Protein AF-R9KCX6-F1 (afdb_monomer_lite)

Radius of gyration: 11.63 Å; chains: 1; bounding box: 25×30×26 Å

Foldseek 3Di:
DDPDFDWDWLVVLCVVVVDDSVVVVVCVVVVNFDWDDDDPTIIGRPVRVVVCVVVPRPPDD

pLDDT: mean 89.51, std 12.23, range [41.5, 97.5]

Sequence (61 aa):
MGQEVKMVTLKEASSRTGVSYDWLRKMCINGKIAHIRAGNKYLLNWDRLVDYLNTGEPEGN

Structure (mmCIF, N/CA/C/O backbone):
data_AF-R9KCX6-F1
#
_entry.id   AF-R9KCX6-F1
#
loop_
_atom_site.group_PDB
_atom_site.id
_atom_site.type_symbol
_atom_site.label_atom_id
_atom_site.label_alt_id
_atom_site.label_comp_id
_atom_site.label_asym_id
_atom_site.label_entity_id
_atom_site.label_seq_id
_atom_site.pdbx_PDB_ins_code
_atom_site.Cartn_x
_atom_site.Cartn_y
_atom_site.Cartn_z
_atom_site.occupancy
_atom_site.B_iso_or_equiv
_atom_site.auth_seq_id
_atom_site.auth_comp_id
_atom_site.auth_asym_id
_atom_site.auth_atom_id
_atom_site.pdbx_PDB_model_num
ATOM 1 N N . MET A 1 1 ? 7.514 -15.994 17.412 1.00 45.16 1 MET A N 1
ATOM 2 C CA . MET A 1 1 ? 7.440 -16.072 15.936 1.00 45.16 1 MET A CA 1
ATOM 3 C C . MET A 1 1 ? 7.600 -14.664 15.398 1.00 45.16 1 MET A C 1
ATOM 5 O O . MET A 1 1 ? 6.743 -13.841 15.682 1.00 45.16 1 MET A O 1
ATOM 9 N N . GLY A 1 2 ? 8.717 -14.354 14.735 1.00 59.31 2 GLY A N 1
ATOM 10 C CA . GLY A 1 2 ? 8.887 -13.043 14.105 1.00 59.31 2 GLY A CA 1
ATOM 11 C C . GLY A 1 2 ? 7.883 -12.901 12.966 1.00 59.31 2 GLY A C 1
ATOM 12 O O . GLY A 1 2 ? 7.776 -13.810 12.146 1.00 59.31 2 GLY A O 1
ATOM 13 N N . GLN A 1 3 ? 7.113 -11.815 12.944 1.00 63.59 3 GLN A N 1
ATOM 14 C CA . GLN A 1 3 ? 6.264 -11.514 11.796 1.00 63.59 3 GLN A CA 1
ATOM 15 C C . GLN A 1 3 ? 7.169 -11.243 10.593 1.00 63.59 3 GLN A C 1
ATOM 17 O O . GLN A 1 3 ? 8.040 -10.374 10.634 1.00 63.59 3 GLN A O 1
ATOM 22 N N . GLU A 1 4 ? 6.995 -12.036 9.542 1.00 80.69 4 GLU A N 1
ATOM 23 C CA . GLU A 1 4 ? 7.686 -11.841 8.276 1.00 80.69 4 GLU A CA 1
ATOM 24 C C . GLU A 1 4 ? 7.162 -10.562 7.618 1.00 80.69 4 GLU A C 1
ATOM 26 O O . GLU A 1 4 ? 5.969 -10.437 7.344 1.00 80.69 4 GLU A O 1
ATOM 31 N N . VAL A 1 5 ? 8.048 -9.600 7.363 1.00 82.81 5 VAL A N 1
ATOM 32 C CA . VAL A 1 5 ? 7.670 -8.341 6.716 1.00 82.81 5 VAL A CA 1
ATOM 33 C C . VAL A 1 5 ? 7.398 -8.600 5.235 1.00 82.81 5 VAL A C 1
ATOM 35 O O . VAL A 1 5 ? 8.322 -8.866 4.465 1.00 82.81 5 VAL A O 1
ATOM 38 N N . LYS A 1 6 ? 6.134 -8.480 4.816 1.00 93.00 6 LYS A N 1
ATOM 39 C CA . LYS A 1 6 ? 5.721 -8.670 3.418 1.00 93.00 6 LYS A CA 1
ATOM 40 C C . LYS A 1 6 ? 5.569 -7.339 2.695 1.00 93.00 6 LYS A C 1
ATOM 42 O O . LYS A 1 6 ? 4.588 -6.617 2.871 1.00 93.00 6 LYS A O 1
ATOM 47 N N . MET A 1 7 ? 6.550 -7.045 1.847 1.00 94.88 7 MET A N 1
ATOM 48 C CA . MET A 1 7 ? 6.537 -5.885 0.961 1.00 94.88 7 MET A CA 1
ATOM 49 C C . MET A 1 7 ? 6.047 -6.295 -0.426 1.00 94.88 7 MET A C 1
ATOM 51 O O . MET A 1 7 ? 6.637 -7.173 -1.051 1.00 94.88 7 MET A O 1
ATOM 55 N N . VAL A 1 8 ? 4.996 -5.648 -0.926 1.00 96.31 8 VAL A N 1
ATOM 56 C CA . VAL A 1 8 ? 4.413 -5.943 -2.245 1.00 96.31 8 VAL A CA 1
ATOM 57 C C . VAL A 1 8 ? 4.441 -4.722 -3.148 1.00 96.31 8 VAL A C 1
ATOM 59 O O . VAL A 1 8 ? 4.382 -3.580 -2.698 1.00 96.31 8 VAL A O 1
ATOM 62 N N . THR A 1 9 ? 4.516 -4.942 -4.456 1.00 97.06 9 THR A N 1
ATOM 63 C CA . THR A 1 9 ? 4.420 -3.837 -5.419 1.00 97.06 9 THR A CA 1
ATOM 64 C C . THR A 1 9 ? 2.982 -3.333 -5.539 1.00 97.06 9 THR A C 1
ATOM 66 O O . THR A 1 9 ? 2.034 -4.075 -5.299 1.00 97.06 9 THR A O 1
ATOM 69 N N . LEU A 1 10 ? 2.800 -2.098 -6.016 1.00 96.81 10 LEU A N 1
ATOM 70 C CA . LEU A 1 10 ? 1.469 -1.567 -6.351 1.00 96.81 10 LEU A CA 1
ATOM 71 C C . LEU A 1 10 ? 0.684 -2.465 -7.323 1.00 96.81 10 LEU A C 1
ATOM 73 O O . LEU A 1 10 ? -0.527 -2.609 -7.183 1.00 96.81 10 LEU A O 1
ATOM 77 N N . LYS A 1 11 ? 1.366 -3.076 -8.303 1.00 96.81 11 LYS A N 1
ATOM 78 C CA . LYS A 1 11 ? 0.733 -3.975 -9.280 1.00 96.81 11 LYS A CA 1
ATOM 79 C C . LYS A 1 11 ? 0.197 -5.227 -8.594 1.00 96.81 11 LYS A C 1
ATOM 81 O O . LYS A 1 11 ? -0.942 -5.608 -8.817 1.00 96.81 11 LYS A O 1
ATOM 86 N N . GLU A 1 12 ? 1.011 -5.832 -7.741 1.00 96.81 12 GLU A N 1
ATOM 87 C CA . GLU A 1 12 ? 0.623 -7.019 -6.989 1.00 96.81 12 GLU A CA 1
ATOM 88 C C . GLU A 1 12 ? -0.492 -6.729 -5.985 1.00 96.81 12 GLU A C 1
ATOM 90 O O . GLU A 1 12 ? -1.462 -7.478 -5.925 1.00 96.81 12 GLU A O 1
ATOM 95 N N . ALA A 1 13 ? -0.398 -5.619 -5.251 1.00 96.31 13 ALA A N 1
ATOM 96 C CA . ALA A 1 13 ? -1.461 -5.181 -4.358 1.00 96.31 13 ALA A CA 1
ATOM 97 C C . ALA A 1 13 ? -2.779 -4.986 -5.116 1.00 96.31 13 ALA A C 1
ATOM 99 O O . ALA A 1 13 ? -3.789 -5.542 -4.704 1.00 96.31 13 ALA A O 1
ATOM 100 N N . SER A 1 14 ? -2.750 -4.296 -6.259 1.00 97.38 14 SER A N 1
ATOM 101 C CA . SER A 1 14 ? -3.926 -4.101 -7.113 1.00 97.38 14 SER A CA 1
ATOM 102 C C . SER A 1 14 ? -4.544 -5.428 -7.563 1.00 97.38 14 SER A C 1
ATOM 104 O O . SER A 1 14 ? -5.753 -5.616 -7.461 1.00 97.38 14 SER A O 1
ATOM 106 N N . SER A 1 15 ? -3.716 -6.385 -7.991 1.00 97.50 15 SER A N 1
ATOM 107 C CA . SER A 1 15 ? -4.186 -7.713 -8.396 1.00 97.50 15 SER A CA 1
ATOM 108 C C . SER A 1 15 ? -4.778 -8.530 -7.244 1.00 97.50 15 SER A C 1
ATOM 110 O O . SER A 1 15 ? -5.692 -9.311 -7.480 1.00 97.50 15 SER A O 1
ATOM 112 N N . ARG A 1 16 ? -4.279 -8.368 -6.011 1.00 95.81 16 ARG A N 1
ATOM 113 C CA . ARG A 1 16 ? -4.765 -9.111 -4.836 1.00 95.81 16 ARG A CA 1
ATOM 114 C C . ARG A 1 16 ? -6.011 -8.492 -4.204 1.00 95.81 16 ARG A C 1
ATOM 116 O O . ARG A 1 16 ? -6.865 -9.231 -3.733 1.00 95.81 16 ARG A O 1
ATOM 123 N N . THR A 1 17 ? -6.104 -7.164 -4.151 1.00 94.88 17 THR A N 1
ATOM 124 C CA . THR A 1 17 ? -7.210 -6.458 -3.479 1.00 94.88 17 THR 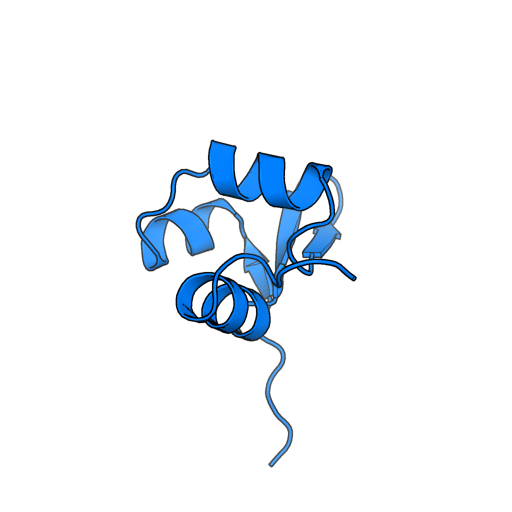A CA 1
ATOM 125 C C . THR A 1 17 ? -8.339 -6.066 -4.428 1.00 94.88 17 THR A C 1
ATOM 127 O O . THR A 1 17 ? -9.414 -5.698 -3.969 1.00 94.88 17 THR A O 1
ATOM 130 N N . GLY A 1 18 ? -8.101 -6.087 -5.745 1.00 95.38 18 GLY A N 1
ATOM 131 C CA . GLY A 1 18 ? -9.034 -5.565 -6.749 1.00 95.38 18 GLY A CA 1
ATOM 132 C C . GLY A 1 18 ? -9.089 -4.033 -6.805 1.00 95.38 18 GLY A C 1
ATOM 133 O O . GLY A 1 18 ? -9.814 -3.468 -7.621 1.00 95.38 18 GLY A O 1
ATOM 134 N N . VAL A 1 19 ? -8.311 -3.342 -5.968 1.00 94.94 19 VAL A N 1
ATOM 135 C CA . VAL A 1 19 ? -8.237 -1.880 -5.953 1.00 94.94 19 VAL A CA 1
ATOM 136 C C . VAL A 1 19 ? -7.380 -1.395 -7.118 1.00 94.94 19 VAL A C 1
ATOM 138 O O . VAL A 1 19 ? -6.369 -2.010 -7.462 1.00 94.94 19 VAL A O 1
ATOM 141 N N . SER A 1 20 ? -7.753 -0.274 -7.736 1.00 96.75 20 SER A N 1
ATOM 142 C CA . SER A 1 20 ? -7.007 0.244 -8.882 1.00 96.75 20 SER A CA 1
ATOM 143 C C . SER A 1 20 ? -5.581 0.661 -8.501 1.00 96.75 20 SER A C 1
ATOM 145 O O . SER A 1 20 ? -5.324 1.245 -7.442 1.00 96.75 20 SER A O 1
ATOM 147 N N . TYR A 1 21 ? -4.641 0.391 -9.408 1.00 97.19 21 TYR A N 1
ATOM 148 C CA . TYR A 1 21 ? -3.243 0.800 -9.268 1.00 97.19 21 TYR A CA 1
ATOM 149 C C . TYR A 1 21 ? -3.114 2.307 -9.006 1.00 97.19 21 TYR A C 1
ATOM 151 O O . TYR A 1 21 ? -2.360 2.725 -8.126 1.00 97.19 21 TYR A O 1
ATOM 159 N N . ASP A 1 22 ? -3.872 3.124 -9.743 1.00 97.06 22 ASP A N 1
ATOM 160 C CA . ASP A 1 22 ? -3.830 4.581 -9.619 1.00 97.06 22 ASP A CA 1
ATOM 161 C C . ASP A 1 22 ? -4.332 5.069 -8.263 1.00 97.06 22 ASP A C 1
ATOM 163 O O . ASP A 1 22 ? -3.768 6.014 -7.709 1.00 97.06 22 ASP A O 1
ATOM 167 N N . TRP A 1 23 ? -5.354 4.420 -7.697 1.00 95.69 23 TRP A N 1
ATOM 168 C CA . TRP A 1 23 ? -5.820 4.742 -6.352 1.00 95.69 23 TRP A CA 1
ATOM 169 C C . TRP A 1 23 ? -4.743 4.420 -5.314 1.00 95.69 23 TRP A C 1
ATOM 171 O O . TRP A 1 23 ? -4.366 5.302 -4.543 1.00 95.69 23 TRP A O 1
ATOM 181 N N . LEU A 1 24 ? -4.152 3.219 -5.364 1.00 96.00 24 LEU A N 1
ATOM 182 C CA . LEU A 1 24 ? -3.068 2.826 -4.452 1.00 96.00 24 LEU A CA 1
ATOM 183 C C . LEU A 1 24 ? -1.863 3.772 -4.567 1.00 96.00 24 LEU A C 1
ATOM 185 O O . LEU A 1 24 ? -1.277 4.180 -3.562 1.00 96.00 24 LEU A O 1
ATOM 189 N N . ARG A 1 25 ? -1.516 4.180 -5.793 1.00 95.94 25 ARG A N 1
ATOM 190 C CA . ARG A 1 25 ? -0.449 5.152 -6.048 1.00 95.94 25 ARG A CA 1
ATOM 191 C C . ARG A 1 25 ? -0.764 6.515 -5.432 1.00 95.94 25 ARG A C 1
ATOM 193 O O . ARG A 1 25 ? 0.113 7.101 -4.799 1.00 95.94 25 ARG A O 1
ATOM 200 N N . LYS A 1 26 ? -1.990 7.024 -5.599 1.00 95.81 26 LYS A N 1
ATOM 201 C CA . LYS A 1 26 ? -2.432 8.286 -4.980 1.00 95.81 26 LYS A CA 1
ATOM 202 C C . LYS A 1 26 ? -2.366 8.209 -3.457 1.00 95.81 26 LYS A C 1
ATOM 204 O O . LYS A 1 26 ? -1.894 9.154 -2.836 1.00 95.81 26 LYS A O 1
ATOM 209 N N . MET A 1 27 ? -2.752 7.082 -2.861 1.00 93.81 27 MET A N 1
ATOM 210 C CA . MET A 1 27 ? -2.652 6.885 -1.412 1.00 93.81 27 MET A CA 1
ATOM 211 C C . MET A 1 27 ? -1.205 6.910 -0.909 1.00 93.81 27 MET A C 1
ATOM 213 O O . MET A 1 27 ? -0.942 7.487 0.144 1.00 93.81 27 MET A O 1
ATOM 217 N N . CYS A 1 28 ? -0.253 6.358 -1.672 1.00 93.81 28 CYS A N 1
ATOM 218 C CA . CYS A 1 28 ? 1.172 6.487 -1.349 1.00 93.81 28 CYS A CA 1
ATOM 219 C C . CYS A 1 28 ? 1.626 7.949 -1.406 1.00 93.81 28 CYS A C 1
ATOM 221 O O . CYS A 1 28 ? 2.242 8.443 -0.472 1.00 93.81 28 CYS A O 1
ATOM 223 N N . ILE A 1 29 ? 1.296 8.659 -2.489 1.00 93.81 29 ILE A N 1
ATOM 224 C CA . ILE A 1 29 ? 1.692 10.065 -2.677 1.00 93.81 29 ILE A CA 1
ATOM 225 C C . ILE A 1 29 ? 1.122 10.958 -1.573 1.00 93.81 29 ILE A C 1
ATOM 227 O O . ILE A 1 29 ? 1.823 11.831 -1.074 1.00 93.81 29 ILE A O 1
ATOM 231 N N . ASN A 1 30 ? -0.116 10.696 -1.159 1.00 93.00 30 ASN A N 1
ATOM 232 C CA . ASN A 1 30 ? -0.787 11.426 -0.088 1.00 93.00 30 ASN A CA 1
ATOM 233 C C . ASN A 1 30 ? -0.357 10.968 1.319 1.00 93.00 30 ASN A C 1
ATOM 235 O O . ASN A 1 30 ? -0.887 11.476 2.301 1.00 93.00 30 ASN A O 1
ATOM 239 N N . GLY A 1 31 ? 0.549 9.989 1.437 1.00 90.25 31 GLY A N 1
ATOM 240 C CA . GLY A 1 31 ? 1.047 9.488 2.722 1.00 90.25 31 GLY A CA 1
ATOM 241 C C . GLY A 1 31 ? 0.035 8.684 3.544 1.00 90.25 31 GLY A C 1
ATOM 242 O O . GLY A 1 31 ? 0.280 8.441 4.720 1.00 90.25 31 GLY A O 1
ATOM 243 N N . LYS A 1 32 ? -1.085 8.253 2.948 1.00 90.25 32 LYS A N 1
ATOM 244 C CA . LYS A 1 32 ? -2.171 7.559 3.663 1.00 90.25 32 LYS A CA 1
ATOM 245 C C . LYS A 1 32 ? -1.871 6.090 3.961 1.00 90.25 32 LYS A C 1
ATOM 247 O O . LYS A 1 32 ? -2.399 5.540 4.918 1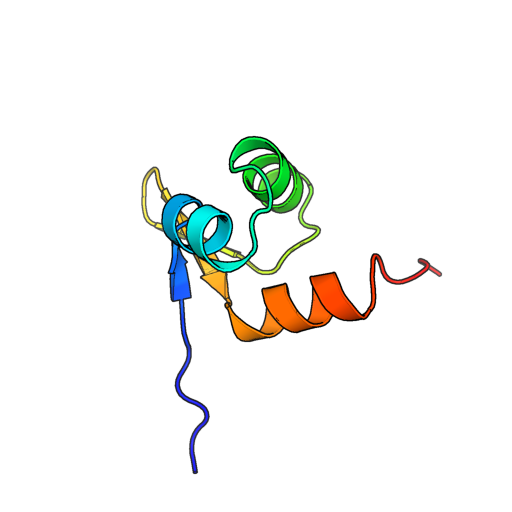.00 90.25 32 LYS A O 1
ATOM 252 N N . ILE A 1 33 ? -1.019 5.451 3.156 1.00 92.00 33 ILE A N 1
ATOM 253 C CA . ILE A 1 33 ? -0.646 4.037 3.314 1.00 92.00 33 ILE A CA 1
ATOM 254 C C . ILE A 1 33 ? 0.855 3.927 3.564 1.00 92.00 33 ILE A C 1
ATOM 256 O O . ILE A 1 33 ? 1.656 4.602 2.913 1.00 92.00 33 ILE A O 1
ATOM 260 N N . ALA A 1 34 ? 1.242 3.039 4.481 1.00 92.38 34 ALA A N 1
ATOM 261 C CA . ALA A 1 34 ? 2.640 2.748 4.769 1.00 92.38 34 ALA A CA 1
ATOM 262 C C . ALA A 1 34 ? 3.346 2.141 3.545 1.00 92.38 34 ALA A C 1
ATOM 264 O O . ALA A 1 34 ? 3.014 1.046 3.082 1.00 92.38 34 ALA A O 1
ATOM 265 N N . HIS A 1 35 ? 4.347 2.854 3.038 1.00 94.62 35 HIS A N 1
ATOM 266 C CA . HIS A 1 35 ? 5.073 2.484 1.833 1.00 94.62 35 HIS A CA 1
ATOM 267 C C . HIS A 1 35 ? 6.541 2.902 1.921 1.00 94.62 35 HIS A C 1
ATOM 269 O O . HIS A 1 35 ? 6.906 3.797 2.682 1.00 94.62 35 HIS A O 1
ATOM 275 N N . ILE A 1 36 ? 7.374 2.277 1.094 1.00 94.81 36 ILE A N 1
ATOM 276 C CA . ILE A 1 36 ? 8.737 2.728 0.809 1.00 94.81 36 ILE A CA 1
ATOM 277 C C . ILE A 1 36 ? 8.914 2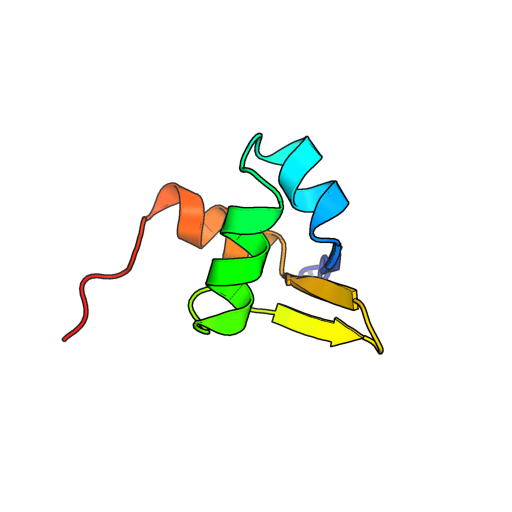.913 -0.694 1.00 94.81 36 ILE A C 1
ATOM 279 O O . ILE A 1 36 ? 8.214 2.304 -1.512 1.00 94.81 36 ILE A O 1
ATOM 283 N N . ARG A 1 37 ? 9.895 3.732 -1.065 1.00 94.25 37 ARG A N 1
ATOM 284 C CA . ARG A 1 37 ? 10.305 3.907 -2.455 1.00 94.25 37 ARG A CA 1
ATOM 285 C C . ARG A 1 37 ? 11.582 3.113 -2.722 1.00 94.25 37 ARG A C 1
ATOM 287 O O . ARG A 1 37 ? 12.612 3.372 -2.113 1.00 94.25 37 ARG A O 1
ATOM 294 N N . ALA A 1 38 ? 11.509 2.166 -3.653 1.00 92.94 38 ALA A N 1
ATOM 295 C CA . ALA A 1 38 ? 12.640 1.382 -4.140 1.00 92.94 38 ALA A CA 1
ATOM 296 C C . ALA A 1 38 ? 12.949 1.811 -5.583 1.00 92.94 38 ALA A C 1
ATOM 298 O O . ALA A 1 38 ? 12.356 1.316 -6.549 1.00 92.94 38 ALA A O 1
ATOM 299 N N . GLY A 1 39 ? 13.824 2.812 -5.725 1.00 93.62 39 GLY A N 1
ATOM 300 C CA . GLY A 1 39 ? 14.103 3.473 -7.002 1.00 93.62 39 GLY A CA 1
ATOM 301 C C . GLY A 1 39 ? 12.855 4.151 -7.582 1.00 93.62 39 GLY A C 1
ATOM 302 O O . GLY A 1 39 ? 12.305 5.090 -7.002 1.00 93.62 39 GLY A O 1
ATOM 303 N N . ASN A 1 40 ? 12.382 3.650 -8.725 1.00 91.12 40 ASN A N 1
ATOM 304 C CA . ASN A 1 40 ? 11.177 4.153 -9.399 1.00 91.12 40 ASN A CA 1
ATOM 305 C C . ASN A 1 40 ? 9.891 3.406 -9.013 1.00 91.12 40 ASN A C 1
ATOM 307 O O . ASN A 1 40 ? 8.832 3.687 -9.572 1.00 91.12 40 ASN A O 1
ATOM 311 N N . LYS A 1 41 ? 9.962 2.450 -8.079 1.00 92.06 41 LYS A N 1
ATOM 312 C CA . LYS A 1 41 ? 8.815 1.643 -7.649 1.00 92.06 41 LYS A CA 1
ATOM 313 C C . LYS A 1 41 ? 8.402 1.980 -6.218 1.00 92.06 41 LYS A C 1
ATOM 315 O O . LYS A 1 41 ? 9.239 2.298 -5.377 1.00 92.06 41 LYS A O 1
ATOM 320 N N . TYR A 1 42 ? 7.108 1.845 -5.952 1.00 95.75 42 TYR A N 1
ATOM 321 C CA . TYR A 1 42 ? 6.544 1.847 -4.605 1.00 95.75 42 TYR A CA 1
ATOM 322 C C . TYR A 1 42 ? 6.370 0.408 -4.124 1.00 95.75 42 TYR A C 1
ATOM 324 O O . TYR A 1 42 ? 5.836 -0.432 -4.860 1.00 95.75 42 TYR A O 1
ATOM 332 N N . LEU A 1 43 ? 6.815 0.151 -2.897 1.00 96.12 43 LEU A N 1
ATOM 333 C CA . LEU A 1 43 ? 6.579 -1.091 -2.176 1.00 96.12 43 LEU A CA 1
ATOM 334 C C . LEU A 1 43 ? 5.707 -0.791 -0.958 1.00 96.12 43 LEU A C 1
ATOM 336 O O . LEU A 1 43 ? 6.038 0.074 -0.149 1.00 96.12 43 LEU A O 1
ATOM 340 N N . LEU A 1 44 ? 4.592 -1.498 -0.856 1.00 95.25 44 LEU A N 1
ATOM 341 C CA . LEU A 1 44 ? 3.609 -1.388 0.211 1.00 95.25 44 LEU A CA 1
ATOM 342 C C . LEU A 1 44 ? 3.880 -2.447 1.269 1.00 95.25 44 LEU A C 1
ATOM 344 O O . LEU A 1 44 ? 4.180 -3.589 0.922 1.00 95.25 44 LEU A O 1
ATOM 348 N N . ASN A 1 45 ? 3.695 -2.096 2.538 1.00 94.50 45 ASN A N 1
ATOM 349 C CA . ASN A 1 45 ? 3.550 -3.111 3.574 1.00 94.50 45 ASN A CA 1
ATOM 350 C C . ASN A 1 45 ? 2.159 -3.752 3.436 1.00 94.50 45 ASN A C 1
ATOM 352 O O . ASN A 1 45 ? 1.150 -3.051 3.520 1.00 94.50 45 ASN A O 1
ATOM 356 N N . TRP A 1 46 ? 2.113 -5.062 3.182 1.00 95.06 46 TRP A N 1
ATOM 357 C CA . TRP A 1 46 ? 0.864 -5.771 2.902 1.00 95.06 46 TRP A CA 1
ATOM 358 C C . TRP A 1 46 ? -0.096 -5.768 4.091 1.00 95.06 46 TRP A C 1
ATOM 360 O O . TRP A 1 46 ? -1.269 -5.454 3.917 1.00 95.06 46 TRP A O 1
ATOM 370 N N . ASP A 1 47 ? 0.400 -6.065 5.288 1.00 93.12 47 ASP A N 1
ATOM 371 C CA . ASP A 1 47 ? -0.449 -6.183 6.473 1.00 93.12 47 ASP A CA 1
ATOM 372 C C . ASP A 1 47 ? -1.097 -4.833 6.801 1.00 93.12 47 ASP A C 1
ATOM 374 O O . ASP A 1 47 ? -2.313 -4.737 6.933 1.00 93.12 47 ASP A O 1
ATOM 378 N N . ARG A 1 48 ? -0.312 -3.748 6.759 1.00 92.06 48 ARG A N 1
ATOM 379 C CA . ARG A 1 48 ? -0.836 -2.387 6.957 1.00 92.06 48 ARG A CA 1
ATOM 380 C C . ARG A 1 48 ? -1.822 -1.950 5.879 1.00 92.06 48 ARG A C 1
ATOM 382 O O . ARG A 1 48 ? -2.720 -1.165 6.165 1.00 92.06 48 ARG A O 1
ATOM 389 N N . LEU A 1 49 ? -1.642 -2.407 4.639 1.00 94.25 49 LEU A N 1
ATOM 390 C CA . LEU A 1 49 ? -2.611 -2.154 3.575 1.00 94.25 49 LEU A CA 1
ATOM 391 C C . LEU A 1 49 ? -3.939 -2.857 3.880 1.00 94.25 49 LEU A C 1
ATOM 393 O O . LEU A 1 49 ? -4.987 -2.237 3.734 1.00 94.25 49 LEU A O 1
ATOM 397 N N . VAL A 1 50 ? -3.896 -4.129 4.283 1.00 93.75 50 VAL A N 1
ATOM 398 C CA . VAL A 1 50 ? -5.096 -4.904 4.634 1.00 93.75 50 VAL A CA 1
ATOM 399 C C . VAL A 1 50 ? -5.824 -4.259 5.808 1.00 93.75 50 VAL A C 1
ATOM 401 O O . VAL A 1 50 ? -7.033 -4.058 5.720 1.00 93.75 50 VAL A O 1
ATOM 404 N N . ASP A 1 51 ? -5.093 -3.870 6.853 1.00 92.50 51 ASP A N 1
ATOM 405 C CA . ASP A 1 51 ? -5.660 -3.170 8.007 1.00 92.50 51 ASP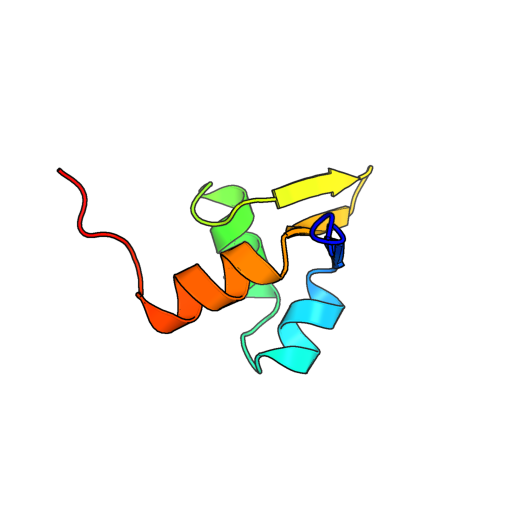 A CA 1
ATOM 406 C C . ASP A 1 51 ? -6.390 -1.899 7.564 1.00 92.50 51 ASP A C 1
ATOM 408 O O . ASP A 1 51 ? -7.577 -1.745 7.838 1.00 92.50 51 ASP A O 1
ATOM 412 N N . TYR A 1 52 ? -5.724 -1.046 6.780 1.00 92.69 52 TYR A N 1
ATOM 413 C CA . TYR A 1 52 ? -6.303 0.197 6.269 1.00 92.69 52 TYR A CA 1
ATOM 414 C C . TYR A 1 52 ? -7.562 -0.027 5.417 1.00 92.69 52 TYR A C 1
ATOM 416 O O . TYR A 1 52 ? -8.529 0.721 5.528 1.00 92.69 52 TYR A O 1
ATOM 424 N N . LEU A 1 53 ? -7.576 -1.056 4.566 1.00 92.31 53 LEU A N 1
ATOM 425 C CA . LEU A 1 53 ? -8.743 -1.367 3.734 1.00 92.31 53 LEU A CA 1
ATOM 426 C C . LEU A 1 53 ? -9.929 -1.891 4.553 1.00 92.31 53 LEU A C 1
ATOM 428 O O . 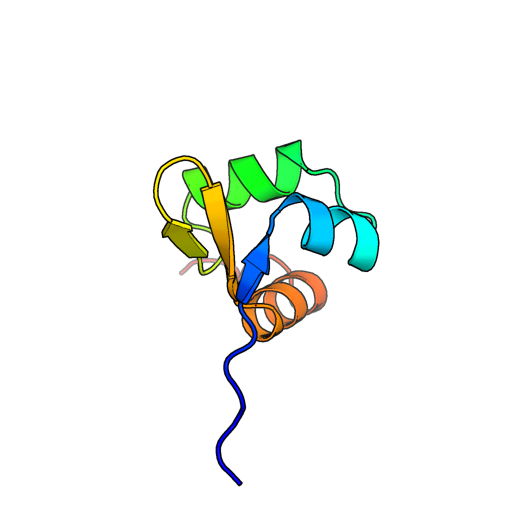LEU A 1 53 ? -11.071 -1.651 4.169 1.00 92.31 53 LEU A O 1
ATOM 432 N N . ASN A 1 54 ? -9.670 -2.585 5.662 1.00 93.38 54 ASN A N 1
ATOM 433 C CA . ASN A 1 54 ? -10.715 -3.116 6.534 1.00 93.38 54 ASN A CA 1
ATOM 434 C C . ASN A 1 54 ? -11.263 -2.065 7.508 1.00 93.38 54 ASN A C 1
ATOM 436 O O . ASN A 1 54 ? -12.454 -2.084 7.808 1.00 93.38 54 ASN A O 1
ATOM 440 N N . THR A 1 55 ? -10.417 -1.165 8.015 1.00 91.00 55 THR A N 1
ATOM 441 C CA . THR A 1 55 ? -10.830 -0.121 8.968 1.00 91.00 55 THR A CA 1
ATOM 442 C C . THR A 1 55 ? -11.304 1.157 8.286 1.00 91.00 55 THR A C 1
ATOM 444 O O . THR A 1 55 ? -12.015 1.944 8.902 1.00 91.00 55 THR A O 1
ATOM 447 N N . GLY A 1 56 ? -10.912 1.376 7.029 1.00 85.06 56 GLY A N 1
ATOM 448 C CA . GLY A 1 56 ? -11.100 2.649 6.341 1.00 85.06 56 GLY A CA 1
ATOM 449 C C . GLY A 1 56 ? -10.088 3.707 6.787 1.00 85.06 56 GLY A C 1
ATOM 450 O O . GLY A 1 56 ? -9.144 3.428 7.534 1.00 85.06 56 GLY A O 1
ATOM 451 N N . GLU A 1 57 ? -10.272 4.938 6.299 1.00 78.31 57 GLU A N 1
ATOM 452 C CA . GLU A 1 57 ? -9.469 6.070 6.762 1.00 78.31 57 GLU A CA 1
ATOM 453 C C . GLU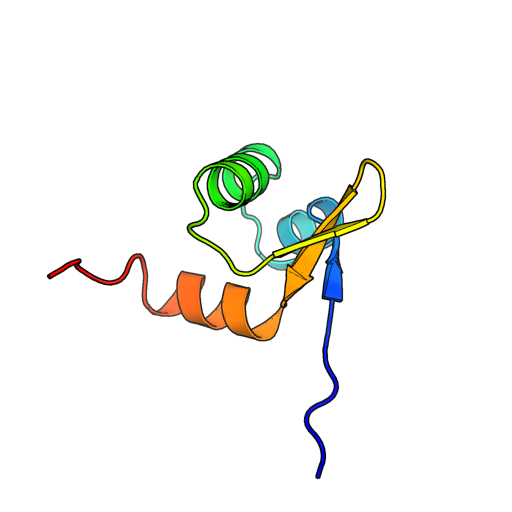 A 1 57 ? -9.731 6.311 8.250 1.00 78.31 57 GLU A C 1
ATOM 455 O O . GLU A 1 57 ? -10.892 6.474 8.624 1.00 78.31 57 GLU A O 1
ATOM 460 N N . PRO A 1 58 ? -8.687 6.355 9.098 1.00 72.44 58 PRO A N 1
ATOM 461 C CA . PRO A 1 58 ? -8.877 6.756 10.480 1.00 72.44 58 PRO A CA 1
ATOM 462 C C . PRO A 1 58 ? -9.443 8.176 10.488 1.00 72.44 58 PRO A C 1
ATOM 464 O O . PRO A 1 58 ? -8.859 9.078 9.880 1.00 72.44 58 PRO A O 1
ATOM 467 N N . GLU A 1 59 ? -10.586 8.362 11.148 1.00 65.12 59 GLU A N 1
ATOM 468 C CA . GLU A 1 59 ? -11.139 9.688 11.406 1.00 65.12 59 GLU A CA 1
ATOM 469 C C . GLU A 1 59 ? -10.071 10.490 12.159 1.00 65.12 59 GLU A C 1
ATOM 471 O O . GLU A 1 59 ? -9.645 10.121 13.256 1.00 65.12 59 GLU A O 1
ATOM 476 N N . GLY A 1 60 ? -9.531 11.518 11.505 1.00 63.12 60 GLY A N 1
ATOM 477 C CA . GLY A 1 60 ? -8.495 12.358 12.091 1.00 63.12 60 GLY A CA 1
ATOM 478 C C . GLY A 1 60 ? -9.035 13.116 13.304 1.00 63.12 60 GLY A C 1
ATOM 479 O O . GLY A 1 60 ? -10.149 13.635 13.250 1.00 63.12 60 GLY A O 1
ATOM 480 N N . ASN A 1 61 ? -8.224 13.182 14.366 1.00 41.50 61 ASN A N 1
ATOM 481 C CA . ASN A 1 61 ? -8.329 14.224 15.395 1.00 41.50 61 ASN A CA 1
ATOM 482 C C . ASN A 1 61 ? -8.045 15.606 14.798 1.00 41.50 61 ASN A C 1
ATOM 484 O O . ASN A 1 61 ? -7.144 15.685 13.928 1.00 41.50 61 ASN A O 1
#

Secondary structure (DSSP, 8-state):
-PPP--EEEHHHHHHHH---HHHHHHHHHTT-S-EEEETTEEEEEHHHHHHHHHH-S----